Protein AF-A0A954JIZ2-F1 (afdb_monomer_lite)

Foldseek 3Di:
DDDDPQDDPPPNPDRPDPDDDPLQVVLLVCVVVDDLVVVVVDPPDDPVVNCSNVVGHHDPVRD

Secondary structure (DSSP, 8-state):
------PPPTT-SS--S----HHHHHHHHHHHHS-HHHHTT-SSS-HHHHHHHHTSPPPGGG-

Sequence (63 aa):
MGQVIGESDDRAAVPSDQKVTSSEVFATIMHQLIDIPQLRLRTDLPADILRAITSTTPIPQFA

Structure (mmCIF, N/CA/C/O backbone):
data_AF-A0A954JIZ2-F1
#
_entry.id   AF-A0A954JIZ2-F1
#
loop_
_atom_site.group_PDB
_atom_site.id
_atom_site.type_symbol
_atom_site.label_atom_id
_atom_site.label_alt_id
_atom_site.label_comp_id
_atom_site.label_asym_id
_atom_site.label_entity_id
_atom_site.label_seq_id
_atom_site.pdbx_PDB_ins_code
_atom_site.Cartn_x
_atom_site.Cartn_y
_atom_site.Cartn_z
_atom_site.occupancy
_atom_site.B_iso_or_equiv
_atom_site.auth_seq_id
_atom_site.auth_comp_id
_atom_site.auth_asym_id
_atom_site.auth_atom_id
_atom_site.pdbx_PDB_model_num
ATOM 1 N N . MET A 1 1 ? -1.469 -13.883 -22.268 1.00 43.78 1 MET A N 1
ATOM 2 C CA . MET A 1 1 ? -1.311 -13.022 -23.459 1.00 43.78 1 MET A CA 1
ATOM 3 C C . MET A 1 1 ? -1.283 -11.578 -22.981 1.00 43.78 1 MET A C 1
ATOM 5 O O . MET A 1 1 ? -2.335 -11.001 -22.767 1.00 43.78 1 MET A O 1
ATOM 9 N N . GLY A 1 2 ? -0.097 -11.038 -22.709 1.00 48.62 2 GLY A N 1
ATOM 10 C CA . GLY A 1 2 ? 0.110 -9.636 -22.345 1.00 48.62 2 GLY A CA 1
ATOM 11 C C . GLY A 1 2 ? 1.431 -9.221 -22.972 1.00 48.62 2 GLY A C 1
ATOM 12 O O . GLY A 1 2 ? 2.469 -9.773 -22.619 1.00 48.62 2 GLY A O 1
ATOM 13 N N . GLN A 1 3 ? 1.369 -8.382 -23.999 1.00 43.47 3 GLN A N 1
ATOM 14 C CA . GLN A 1 3 ? 2.532 -7.969 -24.774 1.00 43.47 3 GLN A CA 1
ATOM 15 C C . GLN A 1 3 ? 3.320 -6.934 -23.971 1.00 43.47 3 GLN A C 1
ATOM 17 O O . GLN A 1 3 ? 2.768 -5.916 -23.565 1.00 43.47 3 GLN A O 1
ATOM 22 N N . VAL A 1 4 ? 4.603 -7.205 -23.740 1.00 57.19 4 VAL A N 1
ATOM 23 C CA . VAL A 1 4 ? 5.524 -6.277 -23.079 1.00 57.19 4 VAL A CA 1
ATOM 24 C C . VAL A 1 4 ? 6.280 -5.546 -24.183 1.00 57.19 4 VAL A C 1
ATOM 26 O O . VAL A 1 4 ? 7.083 -6.158 -24.884 1.00 57.19 4 VAL A O 1
ATOM 29 N N . ILE A 1 5 ? 5.980 -4.266 -24.388 1.00 57.47 5 ILE A N 1
ATOM 30 C CA . ILE A 1 5 ? 6.763 -3.398 -25.271 1.00 57.47 5 ILE A CA 1
ATOM 31 C C . ILE A 1 5 ? 7.877 -2.822 -24.398 1.00 57.47 5 ILE A C 1
ATOM 33 O O . ILE A 1 5 ? 7.667 -1.851 -23.683 1.00 57.47 5 ILE A O 1
ATOM 37 N N . GLY A 1 6 ? 9.022 -3.502 -24.370 1.00 51.47 6 GLY A N 1
ATOM 38 C CA . GLY A 1 6 ? 10.270 -2.907 -23.904 1.00 51.47 6 GLY A CA 1
ATOM 39 C C . GLY A 1 6 ? 10.963 -2.300 -25.113 1.00 51.47 6 GLY A C 1
ATOM 40 O O . GLY A 1 6 ? 11.330 -3.038 -26.030 1.00 51.47 6 GLY A O 1
ATOM 41 N N . GLU A 1 7 ? 11.085 -0.978 -25.146 1.00 53.34 7 GLU A N 1
ATOM 42 C CA . GLU A 1 7 ? 11.899 -0.289 -26.142 1.00 53.34 7 GLU A CA 1
ATOM 43 C C . GLU A 1 7 ? 13.362 -0.710 -25.926 1.00 53.34 7 GLU A C 1
ATOM 45 O O . GLU A 1 7 ? 13.869 -0.709 -24.806 1.00 53.34 7 GLU A O 1
ATOM 50 N N . SER A 1 8 ? 14.012 -1.211 -26.977 1.00 45.12 8 SER A N 1
ATOM 51 C CA . SER A 1 8 ? 15.416 -1.629 -26.920 1.00 45.12 8 SER A CA 1
ATOM 52 C C . SER A 1 8 ? 16.286 -0.501 -27.468 1.00 45.12 8 SER A C 1
ATOM 54 O O . SER A 1 8 ? 16.065 -0.069 -28.593 1.00 45.12 8 SER A O 1
ATOM 56 N N . ASP A 1 9 ? 17.266 -0.052 -26.680 1.00 47.44 9 ASP A N 1
ATOM 57 C CA . ASP A 1 9 ? 18.348 0.848 -27.108 1.00 47.44 9 ASP A CA 1
ATOM 58 C C . ASP A 1 9 ? 19.143 0.221 -28.277 1.00 47.44 9 ASP A C 1
ATOM 60 O O . ASP A 1 9 ? 19.314 -1.006 -28.340 1.00 47.44 9 ASP A O 1
ATOM 64 N N . ASP A 1 10 ? 19.658 1.079 -29.166 1.00 53.22 10 ASP A N 1
ATOM 65 C CA . ASP A 1 10 ? 20.566 0.813 -30.296 1.00 53.22 10 ASP A CA 1
ATOM 66 C C . ASP A 1 10 ? 21.737 -0.157 -30.005 1.00 53.22 10 ASP A C 1
ATOM 68 O O . ASP A 1 10 ? 22.373 -0.654 -30.939 1.00 53.22 10 ASP A O 1
ATOM 72 N N . ARG A 1 11 ? 22.051 -0.462 -28.737 1.00 48.06 11 ARG A N 1
ATOM 73 C CA . ARG A 1 11 ? 23.118 -1.399 -28.336 1.00 48.06 11 ARG A CA 1
ATOM 74 C C . ARG A 1 11 ? 22.689 -2.782 -27.845 1.00 48.06 11 ARG A C 1
ATOM 76 O O . ARG A 1 11 ? 23.566 -3.521 -27.403 1.00 48.06 11 ARG A O 1
ATOM 83 N N . ALA A 1 12 ? 21.413 -3.171 -27.932 1.00 53.53 12 ALA A N 1
ATOM 84 C CA . ALA A 1 12 ? 20.941 -4.550 -27.688 1.00 53.53 12 ALA A CA 1
ATOM 85 C C . ALA A 1 12 ? 21.500 -5.238 -26.413 1.00 53.53 12 ALA A C 1
ATOM 87 O O . ALA A 1 12 ? 21.623 -6.464 -26.352 1.00 53.53 12 ALA A O 1
ATOM 88 N N . ALA A 1 13 ? 21.849 -4.464 -25.384 1.00 56.19 13 ALA A N 1
ATOM 89 C CA . ALA A 1 13 ? 22.453 -4.956 -24.157 1.00 56.19 13 ALA A CA 1
ATOM 90 C C . ALA A 1 13 ? 21.772 -4.278 -22.968 1.00 56.19 13 ALA A C 1
ATOM 92 O O . ALA A 1 13 ? 22.052 -3.129 -22.650 1.00 56.19 13 ALA A O 1
ATOM 93 N N . VAL A 1 14 ? 20.929 -5.071 -22.300 1.00 47.59 14 VAL A N 1
ATOM 94 C CA . VAL A 1 14 ? 20.205 -4.782 -21.052 1.00 47.59 14 VAL A CA 1
ATOM 95 C C . VAL A 1 14 ? 18.993 -3.851 -21.239 1.00 47.59 14 VAL A C 1
ATOM 97 O O . VAL A 1 14 ? 19.144 -2.739 -21.731 1.00 47.59 14 VAL A O 1
ATOM 100 N N . PRO A 1 15 ? 17.771 -4.267 -20.841 1.00 49.84 15 PRO A N 1
ATOM 101 C CA . PRO A 1 15 ? 16.639 -3.349 -20.814 1.00 49.84 15 PRO A CA 1
ATOM 102 C C . PRO A 1 15 ? 16.957 -2.244 -19.803 1.00 49.84 15 PRO A C 1
ATOM 104 O O . PRO A 1 15 ? 17.099 -2.526 -18.613 1.00 49.84 15 PRO A O 1
ATOM 107 N N . SER A 1 16 ? 17.110 -1.011 -20.286 1.00 53.41 16 SER A N 1
ATOM 108 C CA . SER A 1 16 ? 17.450 0.151 -19.455 1.00 53.41 16 SER A CA 1
ATOM 109 C C . SER A 1 16 ? 16.259 0.695 -18.656 1.00 53.41 16 SER A C 1
ATOM 111 O O . SER A 1 16 ? 16.404 1.679 -17.934 1.00 53.41 16 SER A O 1
ATOM 113 N N . ASP A 1 17 ? 15.099 0.048 -18.729 1.00 59.28 17 ASP A N 1
ATOM 114 C CA . ASP A 1 17 ? 13.900 0.529 -18.061 1.00 59.28 17 ASP A CA 1
ATOM 115 C C . ASP A 1 17 ? 13.652 -0.241 -16.768 1.00 59.28 17 ASP A C 1
ATOM 117 O O . ASP A 1 17 ? 13.569 -1.476 -16.753 1.00 59.28 17 ASP A O 1
ATOM 121 N N . GLN A 1 18 ? 13.497 0.501 -15.666 1.00 65.12 18 GLN A N 1
ATOM 122 C CA . GLN A 1 18 ? 12.847 -0.014 -14.464 1.00 65.12 18 GLN A CA 1
ATOM 123 C C . GLN A 1 18 ? 11.531 -0.659 -14.898 1.00 65.12 18 GLN A C 1
ATOM 125 O O . GLN A 1 18 ? 10.619 0.020 -15.366 1.00 65.12 18 GLN A O 1
ATOM 130 N N . LYS A 1 19 ? 11.466 -1.990 -14.810 1.00 71.00 19 LYS A N 1
ATOM 131 C CA . LYS A 1 19 ? 10.302 -2.759 -15.243 1.00 71.00 19 LYS A CA 1
ATOM 132 C C . LYS A 1 19 ? 9.095 -2.318 -14.423 1.00 71.00 19 LYS A C 1
ATOM 134 O O . LYS A 1 19 ? 8.991 -2.696 -13.265 1.00 71.00 19 LYS A O 1
ATOM 139 N N . VAL A 1 20 ? 8.190 -1.575 -15.052 1.00 77.31 20 VAL A N 1
ATOM 140 C CA . VAL A 1 20 ? 6.900 -1.220 -14.464 1.00 77.31 20 VAL A CA 1
ATOM 141 C C . VAL A 1 20 ? 5.962 -2.419 -14.564 1.00 77.31 20 VAL A C 1
ATOM 143 O O . VAL A 1 20 ? 5.691 -2.952 -15.641 1.00 77.31 20 VAL A O 1
ATOM 146 N N . THR A 1 21 ? 5.456 -2.848 -13.421 1.00 83.06 21 THR A N 1
ATOM 147 C CA . THR A 1 21 ? 4.499 -3.939 -13.255 1.00 83.06 21 THR A CA 1
ATOM 148 C C . THR A 1 21 ? 3.075 -3.397 -13.140 1.00 83.06 21 THR A C 1
ATOM 150 O O . THR A 1 21 ? 2.845 -2.265 -12.714 1.00 83.06 21 THR A O 1
ATOM 153 N N . SER A 1 22 ? 2.073 -4.217 -13.471 1.00 83.62 22 SER A N 1
ATOM 154 C CA . SER A 1 22 ? 0.661 -3.826 -13.322 1.00 83.62 22 SER A CA 1
ATOM 155 C C . SER A 1 22 ? 0.292 -3.472 -11.877 1.00 83.62 22 SER A C 1
ATOM 157 O O . SER A 1 22 ? -0.548 -2.603 -11.656 1.00 83.62 22 SER A O 1
ATOM 159 N N . SER A 1 23 ? 0.939 -4.110 -10.898 1.00 81.69 23 SER A N 1
ATOM 160 C CA . SER A 1 23 ? 0.810 -3.783 -9.477 1.00 81.69 23 SER A CA 1
ATOM 161 C C . SER A 1 23 ? 1.296 -2.370 -9.161 1.00 81.69 23 SER A C 1
ATOM 163 O O . SER A 1 23 ? 0.606 -1.643 -8.455 1.00 81.69 23 SER A O 1
ATOM 165 N N . GLU A 1 24 ? 2.429 -1.945 -9.718 1.00 83.50 24 GL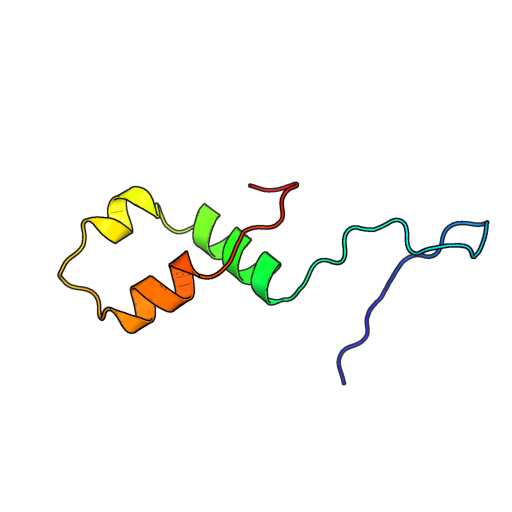U A N 1
ATOM 166 C CA . GLU A 1 24 ? 2.961 -0.597 -9.488 1.00 83.50 24 GLU A CA 1
ATOM 167 C C . GLU A 1 24 ? 2.088 0.470 -10.156 1.00 83.50 24 GLU A C 1
ATOM 169 O O . GLU A 1 24 ? 1.827 1.513 -9.557 1.00 83.50 24 GLU A O 1
ATOM 174 N N . VAL A 1 25 ? 1.552 0.205 -11.354 1.00 86.00 25 VAL A N 1
ATOM 175 C CA . VAL A 1 25 ? 0.572 1.103 -11.998 1.00 86.00 25 VAL A CA 1
ATOM 176 C C . VAL A 1 25 ? -0.669 1.257 -11.122 1.00 86.00 25 VAL A C 1
ATOM 178 O O . VAL A 1 25 ? -1.100 2.377 -10.847 1.00 86.00 25 VAL A O 1
ATOM 181 N N . PHE A 1 26 ? -1.224 0.142 -10.642 1.00 85.69 26 PHE A N 1
ATOM 182 C CA . PHE A 1 26 ? -2.374 0.155 -9.743 1.00 85.69 26 PHE A CA 1
ATOM 183 C C . PHE A 1 26 ? -2.080 0.949 -8.463 1.00 85.69 26 PHE A C 1
ATOM 185 O O . PHE A 1 26 ? -2.862 1.821 -8.091 1.00 85.69 26 PHE A O 1
ATOM 192 N N . ALA A 1 27 ? -0.931 0.705 -7.830 1.00 84.06 27 ALA A N 1
ATOM 193 C CA . ALA A 1 27 ? -0.503 1.415 -6.629 1.00 84.06 27 ALA A CA 1
ATOM 194 C C . ALA A 1 27 ? -0.343 2.922 -6.855 1.00 84.06 27 ALA A C 1
ATOM 196 O O . ALA A 1 27 ? -0.733 3.708 -5.995 1.00 84.06 27 ALA A O 1
ATOM 197 N N . THR A 1 28 ? 0.185 3.317 -8.016 1.00 85.56 28 THR A N 1
ATOM 198 C CA . THR A 1 28 ? 0.359 4.723 -8.411 1.00 85.56 28 THR A CA 1
ATOM 199 C C . THR A 1 28 ? -0.988 5.417 -8.566 1.00 85.56 28 THR A C 1
ATOM 201 O O . THR A 1 28 ? -1.200 6.488 -8.005 1.00 85.56 28 THR A O 1
ATOM 204 N N . ILE A 1 29 ? -1.938 4.789 -9.267 1.00 87.31 29 ILE A N 1
ATOM 205 C CA . ILE A 1 29 ? -3.297 5.328 -9.423 1.00 87.31 29 ILE A CA 1
ATOM 206 C C . ILE A 1 29 ? -3.984 5.442 -8.058 1.00 87.31 29 ILE A C 1
ATOM 208 O O . ILE A 1 29 ? -4.577 6.474 -7.753 1.00 87.31 29 ILE A O 1
ATOM 212 N N . MET A 1 30 ? -3.883 4.412 -7.214 1.00 85.94 30 MET A N 1
ATOM 213 C CA . MET A 1 30 ? -4.488 4.435 -5.881 1.00 85.94 30 MET A CA 1
ATOM 214 C C . MET A 1 30 ? -3.863 5.504 -4.980 1.00 85.94 30 MET A C 1
ATOM 216 O O . MET A 1 30 ? -4.608 6.175 -4.278 1.00 85.94 30 MET A O 1
ATOM 220 N N . HIS A 1 31 ? -2.546 5.724 -5.037 1.00 83.31 31 HIS A N 1
ATOM 221 C CA . HIS A 1 31 ? -1.883 6.807 -4.296 1.00 83.31 31 HIS A CA 1
ATOM 222 C C . HIS A 1 31 ? -2.339 8.202 -4.737 1.00 83.31 31 HIS A C 1
ATOM 224 O O . HIS A 1 31 ? -2.421 9.100 -3.907 1.00 83.31 31 HIS A O 1
ATOM 230 N N . GLN A 1 32 ? -2.653 8.392 -6.021 1.00 84.38 32 GLN A N 1
ATOM 231 C CA . GLN A 1 32 ? -3.131 9.682 -6.530 1.00 84.38 32 GLN A CA 1
ATOM 232 C C . GLN A 1 32 ? -4.605 9.944 -6.197 1.00 84.38 32 GLN A C 1
ATOM 234 O O . GLN A 1 32 ? -5.011 11.086 -6.000 1.00 84.38 32 GLN A O 1
ATOM 239 N N . LEU A 1 33 ? -5.425 8.892 -6.151 1.00 85.19 33 LEU A N 1
ATOM 240 C CA . LEU A 1 33 ? -6.861 9.014 -5.888 1.00 85.19 33 LEU A CA 1
ATOM 241 C C . LEU A 1 33 ? -7.212 8.936 -4.398 1.00 85.19 33 LEU A C 1
ATOM 243 O O . LEU A 1 33 ? -8.281 9.400 -4.000 1.00 85.19 33 LEU A O 1
ATOM 247 N N . ILE A 1 34 ? -6.354 8.320 -3.584 1.00 83.69 34 ILE A N 1
ATOM 248 C CA . ILE A 1 34 ? -6.632 8.003 -2.186 1.00 83.69 34 ILE A CA 1
ATOM 249 C C . ILE A 1 34 ? -5.495 8.513 -1.303 1.00 83.69 34 ILE A C 1
ATOM 251 O O . ILE A 1 34 ? -4.347 8.094 -1.424 1.00 83.69 34 ILE A O 1
ATOM 255 N N . ASP A 1 35 ? -5.851 9.346 -0.328 1.00 83.56 35 ASP A N 1
ATOM 256 C CA . ASP A 1 35 ? -4.953 9.746 0.752 1.00 83.56 35 ASP A CA 1
ATOM 257 C C . ASP A 1 35 ? -4.742 8.559 1.714 1.00 83.56 35 ASP A C 1
ATOM 259 O O . ASP A 1 35 ? -5.558 8.277 2.599 1.00 83.56 35 ASP A O 1
ATOM 263 N N . ILE A 1 36 ? -3.657 7.810 1.497 1.00 78.62 36 ILE A N 1
ATOM 264 C CA . ILE A 1 36 ? -3.308 6.610 2.272 1.00 78.62 36 ILE A CA 1
ATOM 265 C C . ILE A 1 36 ? -3.165 6.898 3.780 1.00 78.62 36 ILE A C 1
ATOM 267 O O . ILE A 1 36 ? -3.703 6.117 4.574 1.00 78.62 36 ILE A O 1
ATOM 271 N N . PRO A 1 37 ? -2.487 7.977 4.225 1.00 79.88 37 PRO A N 1
ATOM 272 C CA . PRO A 1 37 ? -2.492 8.386 5.629 1.00 79.88 37 PRO A CA 1
ATOM 273 C C . PRO A 1 37 ? -3.894 8.481 6.241 1.00 79.88 37 PRO A C 1
ATOM 275 O O . PRO A 1 37 ? -4.116 7.939 7.324 1.00 79.88 37 PRO A O 1
ATOM 278 N N . GLN A 1 38 ? -4.851 9.097 5.542 1.00 81.81 38 GLN A N 1
ATOM 279 C CA . GLN A 1 38 ? -6.238 9.202 6.014 1.00 81.81 38 GLN A CA 1
ATOM 280 C C . GLN A 1 38 ? -6.968 7.857 5.978 1.00 81.81 38 GLN A C 1
ATOM 282 O O . GLN A 1 38 ? -7.761 7.548 6.870 1.00 81.81 38 GLN A O 1
ATOM 287 N N . LEU A 1 39 ? -6.669 7.017 4.986 1.00 81.94 39 LEU A N 1
ATOM 288 C CA . LEU A 1 39 ? -7.235 5.676 4.873 1.00 81.94 39 LEU A CA 1
ATOM 289 C C . LEU A 1 39 ? -6.835 4.775 6.052 1.00 81.94 39 LEU A C 1
ATOM 291 O O . LEU A 1 39 ? -7.635 3.959 6.494 1.00 81.94 39 LEU A O 1
ATOM 295 N N . ARG A 1 40 ? -5.634 4.943 6.620 1.00 78.62 40 ARG A N 1
ATOM 296 C CA . ARG A 1 40 ? -5.191 4.180 7.807 1.00 78.62 40 ARG A CA 1
ATOM 297 C C . ARG A 1 40 ? -5.951 4.540 9.086 1.00 78.62 40 ARG A C 1
ATOM 299 O O . ARG A 1 40 ? -5.928 3.755 10.030 1.00 78.62 40 ARG A O 1
ATOM 306 N N . LEU A 1 41 ? -6.592 5.708 9.129 1.00 85.44 41 LEU A N 1
ATOM 307 C CA . LEU A 1 41 ? -7.384 6.174 10.272 1.00 85.44 41 LEU A CA 1
ATOM 308 C C . LEU A 1 41 ? -8.852 5.726 10.190 1.00 85.44 41 LEU A C 1
ATOM 310 O O . 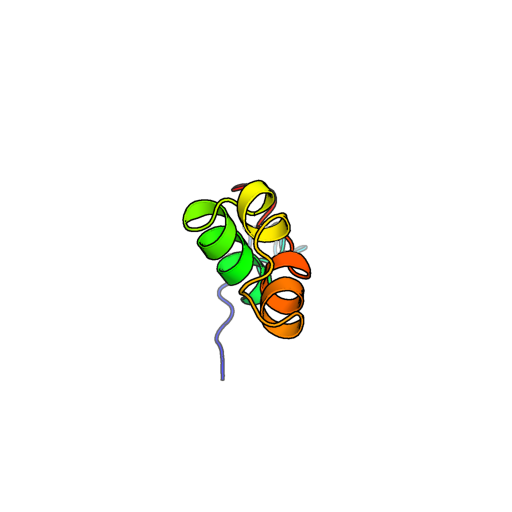LEU A 1 41 ? -9.589 5.838 11.169 1.00 85.44 41 LEU A O 1
ATOM 314 N N . ARG A 1 42 ? -9.276 5.211 9.031 1.00 82.38 42 ARG A N 1
ATOM 315 C CA . ARG A 1 42 ? -10.621 4.690 8.781 1.00 82.38 42 ARG A CA 1
ATOM 316 C C . ARG A 1 42 ? -10.775 3.301 9.399 1.00 82.38 42 ARG A C 1
ATOM 318 O O . ARG A 1 42 ? -10.086 2.361 9.013 1.00 82.38 42 ARG A O 1
ATOM 325 N N . THR A 1 43 ? -11.695 3.166 10.349 1.00 82.88 43 THR A N 1
ATOM 326 C CA . THR A 1 43 ? -12.045 1.886 10.996 1.00 82.88 43 THR A CA 1
ATOM 327 C C . THR A 1 43 ? -13.280 1.224 10.379 1.00 82.88 43 THR A C 1
ATOM 329 O O . THR A 1 43 ? -13.633 0.107 10.747 1.00 82.88 43 THR A O 1
ATOM 332 N N . ASP A 1 44 ? -13.923 1.901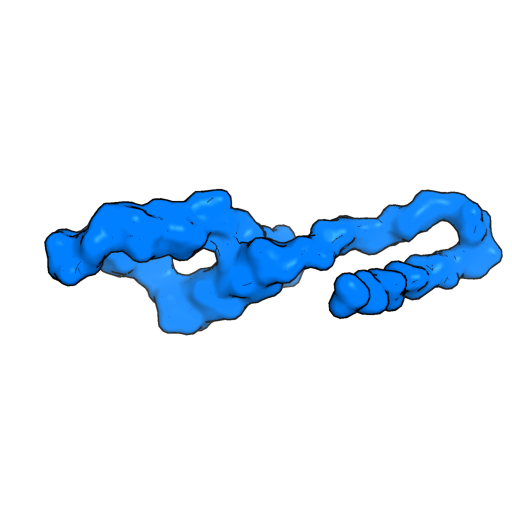 9.427 1.00 88.06 44 ASP A N 1
ATOM 333 C CA . ASP A 1 44 ? -15.102 1.465 8.676 1.00 88.06 44 ASP A CA 1
ATOM 334 C C . ASP A 1 44 ? -14.763 0.567 7.474 1.00 88.06 44 ASP A C 1
ATOM 336 O O . ASP A 1 44 ? -15.666 0.041 6.823 1.00 88.06 44 ASP A O 1
ATOM 340 N N . LEU A 1 45 ? -13.475 0.363 7.180 1.00 82.00 45 LEU A N 1
ATOM 341 C CA . LEU A 1 45 ? -13.018 -0.431 6.043 1.00 82.00 45 LEU A CA 1
ATOM 342 C C . LEU A 1 45 ? -12.522 -1.824 6.465 1.00 82.00 45 LEU A C 1
ATOM 344 O O . LEU A 1 45 ? -11.760 -1.947 7.427 1.00 82.00 45 LEU A O 1
ATOM 348 N N . PRO A 1 46 ? -12.876 -2.884 5.713 1.00 87.69 46 PRO A N 1
ATOM 349 C CA . PRO A 1 46 ? -12.309 -4.213 5.902 1.00 87.69 46 PRO A CA 1
ATOM 350 C C . PRO A 1 46 ? -10.778 -4.214 5.810 1.00 87.69 46 PRO A C 1
ATOM 352 O O . PRO A 1 46 ? -10.190 -3.638 4.889 1.00 87.69 46 PRO A O 1
ATOM 355 N N . ALA A 1 47 ? -10.130 -4.931 6.729 1.00 84.31 47 ALA A N 1
ATOM 356 C CA . ALA A 1 47 ? -8.671 -4.991 6.830 1.00 84.31 47 ALA A CA 1
ATOM 357 C C . ALA A 1 47 ? -7.985 -5.503 5.550 1.00 84.31 47 ALA A C 1
ATOM 359 O O . ALA A 1 47 ? -6.858 -5.107 5.254 1.00 84.31 47 ALA A O 1
ATOM 360 N N . ASP A 1 48 ? -8.653 -6.356 4.774 1.00 84.12 48 ASP A N 1
ATOM 361 C CA . ASP A 1 48 ? -8.097 -6.927 3.544 1.00 84.12 48 ASP A CA 1
ATOM 362 C C . ASP A 1 48 ? -8.002 -5.894 2.416 1.00 84.12 48 ASP A C 1
ATOM 364 O O . ASP A 1 48 ? -7.038 -5.898 1.652 1.00 84.12 48 ASP A O 1
ATOM 368 N N . ILE A 1 49 ? -8.947 -4.950 2.366 1.00 81.88 49 ILE A N 1
ATOM 369 C CA . ILE A 1 49 ? -8.925 -3.835 1.412 1.00 81.88 49 ILE A CA 1
ATOM 370 C C . ILE A 1 49 ? -7.780 -2.885 1.765 1.00 81.88 49 ILE A C 1
ATOM 372 O O . ILE A 1 49 ? -6.983 -2.526 0.897 1.00 81.88 49 ILE A O 1
ATOM 376 N N . LEU A 1 50 ? -7.644 -2.541 3.051 1.00 83.38 50 LEU A N 1
ATOM 377 C CA . LEU A 1 50 ? -6.521 -1.737 3.538 1.00 83.38 50 LEU A CA 1
ATOM 378 C C . LEU A 1 50 ? -5.182 -2.395 3.198 1.00 83.38 50 LEU A C 1
ATOM 380 O O . LEU A 1 50 ? -4.256 -1.723 2.748 1.00 83.38 50 LEU A O 1
ATOM 384 N N . ARG A 1 51 ? -5.084 -3.716 3.364 1.00 83.94 51 ARG A N 1
ATOM 385 C CA . ARG A 1 51 ? -3.870 -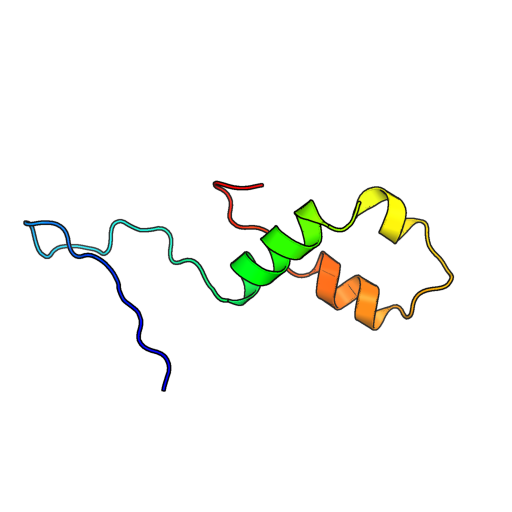4.477 3.067 1.00 83.94 51 ARG A CA 1
ATOM 386 C C . ARG A 1 51 ? -3.536 -4.465 1.581 1.00 83.94 51 ARG A C 1
ATOM 388 O O . ARG A 1 51 ? -2.391 -4.201 1.258 1.00 83.94 51 ARG A O 1
ATOM 395 N N . ALA A 1 52 ? -4.506 -4.684 0.695 1.00 82.31 52 ALA A N 1
ATOM 396 C CA . ALA A 1 52 ? -4.274 -4.704 -0.752 1.00 82.31 52 ALA A CA 1
ATOM 397 C C . ALA A 1 52 ? -3.806 -3.345 -1.307 1.00 82.31 52 ALA A C 1
ATOM 399 O O . ALA A 1 52 ? -2.955 -3.287 -2.196 1.00 82.31 52 ALA A O 1
ATOM 400 N N . ILE A 1 53 ? -4.340 -2.246 -0.765 1.00 79.25 53 ILE A N 1
ATOM 401 C CA . ILE A 1 53 ? -3.951 -0.887 -1.167 1.00 79.25 53 ILE A CA 1
ATOM 402 C C . ILE A 1 53 ? -2.564 -0.535 -0.607 1.00 79.25 53 ILE A C 1
ATOM 404 O O . ILE A 1 53 ? -1.739 0.030 -1.318 1.00 79.25 53 ILE A O 1
ATOM 408 N N . THR A 1 54 ? -2.282 -0.891 0.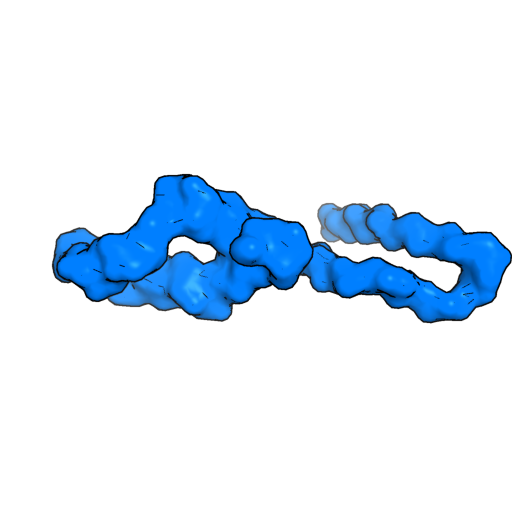651 1.00 78.50 54 THR A N 1
ATOM 409 C CA . THR A 1 54 ? -1.014 -0.541 1.322 1.00 78.50 54 THR A CA 1
ATOM 410 C C . THR A 1 54 ? 0.148 -1.491 1.021 1.00 78.50 54 THR A C 1
ATOM 412 O O . THR A 1 54 ? 1.297 -1.117 1.239 1.00 78.50 54 THR A O 1
ATOM 415 N N . SER A 1 55 ? -0.106 -2.705 0.520 1.00 80.44 55 SER A N 1
ATOM 416 C CA . SER A 1 55 ? 0.934 -3.702 0.222 1.00 80.44 55 SER A CA 1
ATOM 417 C C . SER A 1 55 ? 1.718 -3.431 -1.056 1.00 80.44 55 SER A C 1
ATOM 419 O O . SER A 1 55 ? 2.669 -4.153 -1.347 1.00 80.44 55 SER A O 1
ATOM 421 N N . THR A 1 56 ? 1.289 -2.453 -1.849 1.00 77.00 56 THR A N 1
ATOM 422 C CA . THR A 1 56 ? 1.788 -2.248 -3.205 1.00 77.00 56 THR A CA 1
ATOM 423 C C . THR A 1 56 ? 2.461 -0.888 -3.299 1.00 77.00 56 THR A C 1
ATOM 425 O O . THR A 1 56 ? 1.881 0.125 -2.912 1.00 77.00 56 THR A O 1
ATOM 428 N N . THR A 1 57 ? 3.695 -0.863 -3.794 1.00 80.56 57 THR A N 1
ATOM 429 C CA . THR A 1 57 ? 4.494 0.360 -3.900 1.00 80.56 57 THR A CA 1
ATOM 430 C C . THR A 1 57 ? 4.187 1.067 -5.223 1.00 80.56 57 THR A C 1
ATOM 432 O O . THR A 1 57 ? 4.134 0.390 -6.254 1.00 80.56 57 THR A O 1
ATOM 435 N N . PRO A 1 58 ? 3.954 2.393 -5.232 1.00 83.25 58 PRO A N 1
ATOM 436 C CA . PRO A 1 58 ? 3.806 3.145 -6.473 1.00 83.25 58 PRO A CA 1
ATOM 437 C C . PRO A 1 58 ? 5.097 3.110 -7.291 1.00 83.25 58 PRO A C 1
ATOM 439 O O . PRO A 1 58 ? 6.182 2.828 -6.778 1.00 83.25 58 PRO A O 1
ATOM 442 N N . ILE A 1 59 ? 4.961 3.413 -8.579 1.00 82.56 59 ILE A N 1
ATOM 443 C CA . ILE A 1 59 ? 6.086 3.550 -9.493 1.00 82.56 59 ILE A CA 1
ATOM 444 C C . ILE A 1 59 ? 7.013 4.647 -8.929 1.00 82.56 59 ILE A C 1
ATOM 446 O O . ILE A 1 59 ? 6.542 5.771 -8.751 1.00 82.56 59 ILE A O 1
ATOM 450 N N . PRO A 1 60 ? 8.307 4.373 -8.677 1.00 75.81 60 PRO A N 1
ATOM 451 C CA . PRO A 1 60 ? 9.211 5.313 -8.005 1.00 75.81 60 PRO A CA 1
ATOM 452 C C . PRO A 1 60 ? 9.295 6.692 -8.667 1.00 75.81 60 PRO A C 1
ATOM 454 O O . PRO A 1 60 ? 9.439 7.701 -7.986 1.00 75.81 60 PRO A O 1
ATOM 457 N N . GLN A 1 61 ? 9.180 6.743 -9.995 1.00 73.38 61 GLN A N 1
ATOM 458 C CA . GLN A 1 61 ? 9.208 7.977 -10.783 1.00 73.38 61 GLN A CA 1
ATOM 459 C C . GLN A 1 61 ? 7.909 8.807 -10.731 1.00 73.38 61 GLN A C 1
ATOM 461 O O . GLN A 1 61 ? 7.894 9.923 -11.244 1.00 73.38 61 GLN A O 1
ATOM 466 N N . PHE A 1 62 ? 6.837 8.290 -10.121 1.00 67.69 62 PHE A N 1
ATOM 467 C CA . PHE A 1 62 ? 5.533 8.959 -9.977 1.00 67.69 62 PHE A CA 1
ATOM 468 C C . PHE A 1 62 ? 5.011 8.974 -8.527 1.00 67.69 62 PHE A C 1
ATOM 470 O O . PHE A 1 62 ? 3.831 9.271 -8.316 1.00 67.69 62 PHE A O 1
ATOM 477 N N . ALA A 1 63 ? 5.862 8.600 -7.566 1.00 61.34 63 ALA A N 1
ATOM 478 C CA . ALA A 1 63 ? 5.556 8.555 -6.137 1.00 61.34 63 ALA A CA 1
ATOM 479 C C . ALA A 1 63 ? 5.586 9.944 -5.484 1.00 61.34 63 ALA A C 1
ATOM 481 O O . ALA A 1 63 ? 6.426 10.780 -5.892 1.00 61.34 63 ALA A O 1
#

pLDDT: mean 72.98, 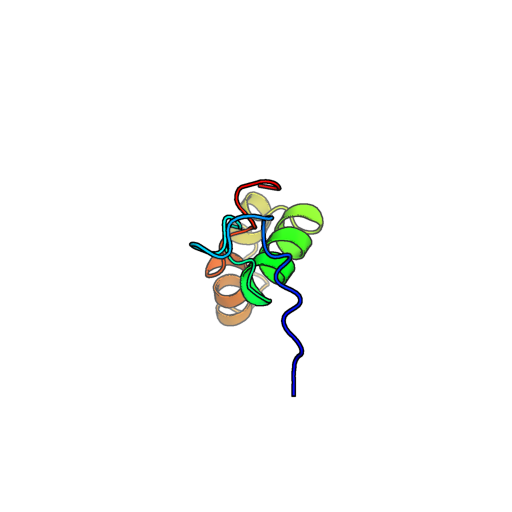std 14.33, range [43.47, 88.06]

Radius of gyration: 16.0 Å; chains: 1; bounding box: 38×23×41 Å